Protein AF-A0A3S4GSF9-F1 (afdb_monomer_lite)

pLDDT: mean 88.46, std 15.41, range [41.03, 98.81]

Organism: NCBI:txid2491866

Foldseek 3Di:
DQFWADPDNLVVLLVVLVVVVVVLVVLLVVLVVLADDDADPLLSVLSSLLCSPPVCSNPFVLSVCVNVVNLVVSLVSLCVPCPPVVCNVVSVQSSCSNPPVDHDAFWDFAFGGDSVRDTDPPGGPDTHHPVRSVVSNPDPPPPPPPPPPPDPPVVVVVVVVVVPPPDD

Radius of gyration: 25.93 Å; chains: 1; bounding box: 77×30×70 Å

InterPro domains:
  IPR002196 Glycoside hydrolase, family 24 [PF00959] (20-94)
  IPR023346 Lysozyme-like domain superfamily [SSF53955] (14-103)
  IPR023347 Lysozyme domain superfamily [G3DSA:1.10.530.40] (11-103)
  IPR033907 Endolysin/autolysin [cd00737] (21-98)
  IPR051018 Bacteriophage Glycosyl Hydrolase 24 [PTHR38107] (19-99)

Structure (mmCIF, N/CA/C/O backbone):
data_AF-A0A3S4GSF9-F1
#
_entry.id   AF-A0A3S4GSF9-F1
#
loop_
_atom_site.group_PDB
_atom_site.id
_atom_site.type_symbol
_atom_site.label_atom_id
_atom_site.label_alt_id
_atom_site.label_comp_id
_atom_site.label_asym_id
_atom_site.label_entity_id
_atom_site.label_seq_id
_atom_site.pdbx_PDB_ins_code
_atom_site.Cartn_x
_atom_site.Cartn_y
_atom_site.Cartn_z
_atom_site.occupancy
_atom_site.B_iso_or_equiv
_atom_site.auth_seq_id
_atom_site.auth_comp_id
_atom_site.auth_asym_id
_atom_site.auth_atom_id
_atom_site.pdbx_PDB_model_num
ATOM 1 N N . MET A 1 1 ? 5.170 -18.127 -17.019 1.00 62.22 1 MET A N 1
ATOM 2 C CA . MET A 1 1 ? 5.496 -16.844 -17.674 1.00 62.22 1 MET A CA 1
ATOM 3 C C . MET A 1 1 ? 6.918 -16.899 -18.208 1.00 62.22 1 MET A C 1
ATOM 5 O O . MET A 1 1 ? 7.748 -17.535 -17.557 1.00 62.22 1 MET A O 1
ATOM 9 N N . PRO A 1 2 ? 7.193 -16.314 -19.386 1.00 74.94 2 PRO A N 1
ATOM 10 C CA . PRO A 1 2 ? 8.560 -16.161 -19.882 1.00 74.94 2 PRO A CA 1
ATOM 11 C C . PRO A 1 2 ? 9.413 -15.395 -18.858 1.00 74.94 2 PRO A C 1
ATOM 13 O O . PRO A 1 2 ? 8.912 -14.504 -18.176 1.00 74.94 2 PRO A O 1
ATOM 16 N N . ARG A 1 3 ? 10.683 -15.789 -18.700 1.00 84.25 3 ARG A N 1
ATOM 17 C CA . ARG A 1 3 ? 11.629 -15.123 -17.789 1.00 84.25 3 ARG A CA 1
ATOM 18 C C . ARG A 1 3 ? 12.369 -14.001 -18.515 1.00 84.25 3 ARG A C 1
ATOM 20 O O . ARG A 1 3 ? 12.690 -14.141 -19.692 1.00 84.25 3 ARG A O 1
ATOM 27 N N . GLY A 1 4 ? 12.700 -12.946 -17.775 1.00 86.38 4 GLY A N 1
ATOM 28 C CA . GLY A 1 4 ? 13.419 -11.779 -18.282 1.00 86.38 4 GLY A CA 1
ATOM 29 C C . GLY A 1 4 ? 12.507 -10.683 -18.821 1.00 86.38 4 GLY A C 1
ATOM 30 O O . GLY A 1 4 ? 11.284 -10.757 -18.718 1.00 86.38 4 GLY A O 1
ATOM 31 N N . MET A 1 5 ? 13.129 -9.633 -19.353 1.00 91.50 5 MET A N 1
ATOM 32 C CA . MET A 1 5 ? 12.404 -8.469 -19.857 1.00 91.50 5 MET A CA 1
ATOM 33 C C . MET A 1 5 ? 11.538 -8.802 -21.082 1.00 91.50 5 MET A C 1
ATOM 35 O O . MET A 1 5 ? 12.033 -9.432 -22.020 1.00 91.50 5 MET A O 1
ATOM 39 N N . PRO A 1 6 ? 10.272 -8.342 -21.126 1.00 91.56 6 PRO A N 1
ATOM 40 C CA . PRO A 1 6 ? 9.436 -8.475 -22.312 1.00 91.56 6 PRO A CA 1
ATOM 41 C C . PRO A 1 6 ? 9.982 -7.618 -23.459 1.00 91.56 6 PRO A C 1
ATOM 43 O O . PRO A 1 6 ? 10.469 -6.508 -23.241 1.00 91.56 6 PRO A O 1
ATOM 46 N N . ALA A 1 7 ? 9.830 -8.099 -24.696 1.00 91.25 7 ALA A N 1
ATOM 47 C CA . ALA A 1 7 ? 10.186 -7.323 -25.888 1.00 91.25 7 ALA A CA 1
ATOM 48 C C . ALA A 1 7 ? 9.340 -6.040 -26.018 1.00 91.25 7 ALA A C 1
ATOM 50 O O . ALA A 1 7 ? 9.838 -5.009 -26.461 1.00 91.25 7 ALA A O 1
ATOM 51 N N . ASN A 1 8 ? 8.071 -6.093 -25.593 1.00 94.31 8 ASN A N 1
ATOM 52 C CA . ASN A 1 8 ? 7.198 -4.928 -25.472 1.00 94.31 8 ASN A CA 1
ATOM 53 C C . ASN A 1 8 ? 7.014 -4.569 -23.990 1.00 94.31 8 ASN A C 1
ATOM 55 O O . ASN A 1 8 ? 6.256 -5.224 -23.270 1.00 94.31 8 ASN A O 1
ATOM 59 N N . LEU A 1 9 ? 7.713 -3.521 -23.548 1.00 93.56 9 LEU A N 1
ATOM 60 C CA . LEU A 1 9 ? 7.711 -3.085 -22.153 1.00 93.56 9 LEU A CA 1
ATOM 61 C C . LEU A 1 9 ? 6.325 -2.641 -21.671 1.00 93.56 9 LEU A C 1
ATOM 63 O O . LEU A 1 9 ? 5.905 -3.043 -20.589 1.00 93.56 9 LEU A O 1
ATOM 67 N N . ASP A 1 10 ? 5.600 -1.855 -22.468 1.00 94.50 10 ASP A N 1
ATOM 68 C CA . ASP A 1 10 ? 4.274 -1.359 -22.089 1.00 94.50 10 ASP A CA 1
ATOM 69 C C . ASP A 1 10 ? 3.272 -2.506 -21.940 1.00 94.50 10 ASP A C 1
ATOM 71 O O . ASP A 1 10 ? 2.504 -2.524 -20.981 1.00 94.50 10 ASP A O 1
ATOM 75 N N . ALA A 1 11 ? 3.303 -3.493 -22.842 1.00 92.25 11 ALA A N 1
ATOM 76 C CA . ALA A 1 11 ? 2.468 -4.687 -22.723 1.00 92.25 11 ALA A CA 1
ATOM 77 C C . ALA A 1 11 ? 2.773 -5.464 -21.431 1.00 92.25 11 ALA A C 1
ATOM 79 O O . ALA A 1 11 ? 1.846 -5.840 -20.715 1.00 92.25 11 ALA A O 1
ATOM 80 N N . GLY A 1 12 ? 4.055 -5.625 -21.088 1.00 92.75 12 GLY A N 1
ATOM 81 C CA . GLY A 1 12 ? 4.459 -6.264 -19.835 1.00 92.75 12 GLY A CA 1
ATOM 82 C C . GLY A 1 12 ? 4.043 -5.482 -18.585 1.00 92.75 12 GLY A C 1
ATOM 83 O O . GLY A 1 12 ? 3.614 -6.079 -17.602 1.00 92.75 12 GLY A O 1
ATOM 84 N N . ILE A 1 13 ? 4.098 -4.145 -18.615 1.00 94.38 13 ILE A N 1
ATOM 85 C CA . ILE A 1 13 ? 3.606 -3.309 -17.507 1.00 94.38 13 ILE A CA 1
ATOM 86 C C . ILE A 1 13 ? 2.085 -3.464 -17.349 1.00 94.38 13 ILE A C 1
ATOM 88 O O . ILE A 1 13 ? 1.598 -3.602 -16.226 1.00 94.38 13 ILE A O 1
ATOM 92 N N . ARG A 1 14 ? 1.324 -3.490 -18.453 1.00 94.50 14 ARG A N 1
ATOM 93 C CA . ARG A 1 14 ? -0.130 -3.737 -18.415 1.00 94.50 14 ARG A CA 1
ATOM 94 C C . ARG A 1 14 ? -0.458 -5.106 -17.825 1.00 94.50 14 ARG A C 1
ATOM 96 O O . ARG A 1 14 ? -1.367 -5.206 -17.004 1.00 94.50 14 ARG A O 1
ATOM 103 N N . GLU A 1 15 ? 0.287 -6.141 -18.209 1.00 92.38 15 GLU A N 1
ATOM 104 C CA . GLU A 1 15 ? 0.142 -7.487 -17.646 1.00 92.38 15 GLU A CA 1
ATOM 105 C C . GLU A 1 15 ? 0.416 -7.489 -16.137 1.00 92.38 15 GLU A C 1
ATOM 107 O O . GLU A 1 15 ? -0.407 -7.987 -15.369 1.00 92.38 15 GLU A O 1
ATOM 112 N N . ALA A 1 16 ? 1.504 -6.852 -15.693 1.00 92.44 16 ALA A N 1
ATOM 113 C CA . ALA A 1 16 ? 1.837 -6.734 -14.274 1.00 92.44 16 ALA A CA 1
ATOM 114 C C . ALA A 1 16 ? 0.731 -6.026 -13.470 1.00 92.44 16 ALA A C 1
ATOM 116 O O . ALA A 1 16 ? 0.376 -6.475 -12.379 1.00 92.44 16 ALA A O 1
ATOM 117 N N . PHE A 1 17 ? 0.131 -4.963 -14.013 1.00 93.44 17 PHE A N 1
ATOM 118 C CA . PHE A 1 17 ? -1.028 -4.317 -13.392 1.00 93.44 17 PHE A CA 1
ATOM 119 C C . PHE A 1 17 ? -2.270 -5.217 -13.356 1.00 93.44 17 PHE A C 1
ATOM 121 O O . PHE A 1 17 ? -3.021 -5.180 -12.380 1.00 93.44 17 PHE A O 1
ATOM 128 N N . GLY A 1 18 ? -2.488 -6.035 -14.388 1.00 92.38 18 GLY A N 1
ATOM 129 C CA . GLY A 1 18 ? -3.561 -7.028 -14.418 1.00 92.38 18 GLY A CA 1
ATOM 130 C C . GLY A 1 18 ? -3.408 -8.079 -13.318 1.00 92.38 18 GLY A C 1
ATOM 131 O O . GLY A 1 18 ? -4.351 -8.314 -12.563 1.00 92.38 18 GLY A O 1
ATOM 132 N N . VAL A 1 19 ? -2.206 -8.647 -13.177 1.00 91.38 19 VAL A N 1
ATOM 133 C CA . VAL A 1 19 ? -1.871 -9.596 -12.101 1.00 91.38 19 VAL A CA 1
ATOM 134 C C . VAL A 1 19 ? -2.055 -8.942 -10.734 1.00 91.38 19 VAL A C 1
ATOM 136 O O . VAL A 1 19 ? -2.775 -9.471 -9.892 1.00 91.38 19 VAL A O 1
ATOM 139 N N . SER A 1 20 ? -1.501 -7.742 -10.538 1.00 91.44 20 SER A N 1
ATOM 140 C CA . SER A 1 20 ? -1.629 -7.016 -9.272 1.00 91.44 20 SER A CA 1
ATOM 141 C C . SER A 1 20 ? -3.089 -6.773 -8.883 1.00 91.44 20 SER A C 1
ATOM 143 O O . SER A 1 20 ? -3.436 -6.929 -7.715 1.00 91.44 20 SER A O 1
ATOM 145 N N . ARG A 1 21 ? -3.963 -6.429 -9.837 1.00 91.38 21 ARG A N 1
ATOM 146 C CA . ARG A 1 21 ? -5.398 -6.246 -9.571 1.00 91.38 21 ARG A CA 1
ATOM 147 C C . ARG A 1 21 ? -6.069 -7.545 -9.128 1.00 91.38 21 ARG A C 1
ATOM 149 O O . ARG A 1 21 ? -6.881 -7.521 -8.207 1.00 91.38 21 ARG A O 1
ATOM 156 N N . ALA A 1 22 ? -5.738 -8.661 -9.774 1.00 90.88 22 ALA A N 1
ATOM 157 C CA . ALA A 1 22 ? -6.274 -9.965 -9.399 1.00 90.88 22 ALA A CA 1
ATOM 158 C C . ALA A 1 22 ? -5.846 -10.358 -7.974 1.00 90.88 22 ALA A C 1
ATOM 160 O O . ALA A 1 22 ? -6.674 -10.827 -7.192 1.00 90.88 22 ALA A O 1
ATOM 161 N N . ASP A 1 23 ? -4.591 -10.089 -7.609 1.00 91.25 23 ASP A N 1
ATOM 162 C CA . ASP A 1 23 ? -4.067 -10.379 -6.272 1.00 91.25 23 ASP A CA 1
ATOM 163 C C . ASP A 1 23 ? -4.736 -9.521 -5.187 1.00 91.25 23 ASP A C 1
ATOM 165 O O . ASP A 1 23 ? -5.072 -10.024 -4.108 1.00 91.25 23 ASP A O 1
ATOM 169 N N . LEU A 1 24 ? -4.980 -8.235 -5.468 1.00 94.88 24 LEU A N 1
ATOM 170 C CA . LEU A 1 24 ? -5.585 -7.297 -4.516 1.00 94.88 24 LEU A CA 1
ATOM 171 C C . LEU A 1 24 ? -7.010 -7.686 -4.103 1.00 94.88 24 LEU A C 1
ATOM 173 O O . LEU A 1 24 ? -7.369 -7.478 -2.941 1.00 94.88 24 LEU A O 1
ATOM 177 N N . ALA A 1 25 ? -7.782 -8.332 -4.982 1.00 95.88 25 ALA A N 1
ATOM 178 C CA . ALA A 1 25 ? -9.184 -8.683 -4.732 1.00 95.88 25 ALA A CA 1
ATOM 179 C C . ALA A 1 25 ? -9.392 -9.474 -3.424 1.00 95.88 25 ALA A C 1
ATOM 181 O O . ALA A 1 25 ? -10.360 -9.261 -2.686 1.00 95.88 25 ALA A O 1
ATOM 182 N N . ARG A 1 26 ? -8.459 -10.373 -3.077 1.00 96.56 26 ARG A N 1
ATOM 183 C CA . ARG A 1 26 ? -8.528 -11.133 -1.818 1.00 96.56 26 ARG A CA 1
ATOM 184 C C . ARG A 1 26 ? -8.365 -10.234 -0.590 1.00 96.56 26 ARG A C 1
ATOM 186 O O . ARG A 1 26 ? -9.031 -10.467 0.424 1.00 96.56 26 ARG A O 1
ATOM 193 N N . TYR A 1 27 ? -7.468 -9.254 -0.661 1.00 98.00 27 TYR A N 1
ATOM 194 C CA . TYR A 1 27 ? -7.165 -8.345 0.443 1.00 98.00 27 TYR A CA 1
ATOM 195 C C . TYR A 1 27 ? -8.276 -7.313 0.625 1.00 98.00 27 TYR A C 1
ATOM 197 O O . TYR A 1 27 ? -8.711 -7.098 1.755 1.00 98.00 27 TYR A O 1
ATOM 205 N N . GLU A 1 28 ? -8.803 -6.766 -0.470 1.00 98.38 28 GLU A N 1
ATOM 206 C CA . GLU A 1 28 ? -9.998 -5.915 -0.483 1.00 98.38 28 GLU A CA 1
ATOM 207 C C . GLU A 1 28 ? -11.172 -6.610 0.212 1.00 98.38 28 GLU A C 1
ATOM 209 O O . GLU A 1 28 ? -11.733 -6.096 1.182 1.00 98.38 28 GLU A O 1
ATOM 214 N N . ALA A 1 29 ? -11.477 -7.845 -0.196 1.00 98.25 29 ALA A N 1
ATOM 215 C CA . ALA A 1 29 ? -12.546 -8.624 0.413 1.00 98.25 29 ALA A CA 1
ATOM 216 C C . ALA A 1 29 ? -12.296 -8.905 1.906 1.00 98.25 29 ALA A C 1
ATOM 218 O O . ALA A 1 29 ? -13.235 -8.942 2.700 1.00 98.25 29 ALA A O 1
ATOM 219 N N . ALA A 1 30 ? -11.043 -9.112 2.321 1.00 98.50 30 ALA A N 1
ATOM 220 C CA . ALA A 1 30 ? -10.705 -9.305 3.728 1.00 98.50 30 ALA A CA 1
ATOM 221 C C . ALA A 1 30 ? -10.872 -8.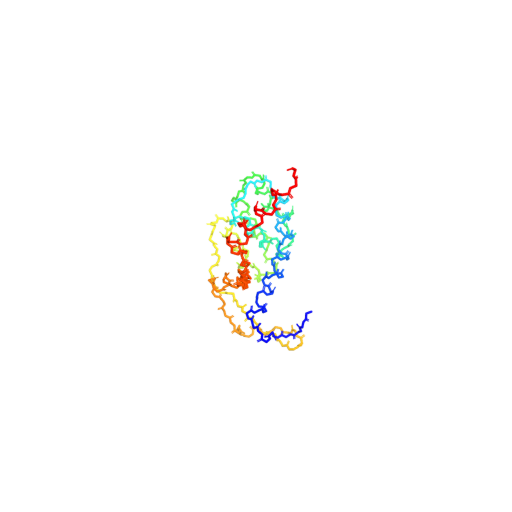025 4.561 1.00 98.50 30 ALA A C 1
ATOM 223 O O . ALA A 1 30 ? -11.369 -8.112 5.684 1.00 98.50 30 ALA A O 1
ATOM 224 N N . VAL A 1 31 ? -10.533 -6.854 4.012 1.00 98.62 31 VAL A N 1
ATOM 225 C CA . VAL A 1 31 ? -10.785 -5.552 4.652 1.00 98.62 31 VAL A CA 1
ATOM 226 C C . VAL A 1 31 ? -12.285 -5.327 4.822 1.00 98.62 31 VAL A C 1
ATOM 228 O O . VAL A 1 31 ? -12.727 -5.076 5.942 1.00 98.62 31 VAL A O 1
ATOM 231 N N . LEU A 1 32 ? -13.078 -5.518 3.762 1.00 98.31 32 LEU A N 1
ATOM 232 C CA . LEU A 1 32 ? -14.539 -5.363 3.813 1.00 98.31 32 LEU A CA 1
ATOM 233 C C . LEU A 1 32 ? -15.203 -6.329 4.803 1.00 98.31 32 LEU A C 1
ATOM 235 O O . LEU A 1 32 ? -16.201 -5.990 5.431 1.00 98.31 32 LEU A O 1
ATOM 239 N N . ARG A 1 33 ? -14.650 -7.535 4.984 1.00 98.56 33 ARG A N 1
ATOM 240 C CA . ARG A 1 33 ? -15.134 -8.463 6.016 1.00 98.56 33 ARG A CA 1
ATOM 241 C C . ARG A 1 33 ? -14.745 -8.031 7.426 1.00 98.56 33 ARG A C 1
ATOM 243 O O . ARG A 1 33 ? -15.530 -8.254 8.348 1.00 98.56 33 ARG A O 1
ATOM 250 N N . ALA A 1 34 ? -13.546 -7.492 7.621 1.00 98.50 34 ALA A N 1
ATOM 251 C CA . ALA A 1 34 ? -13.010 -7.172 8.942 1.00 98.50 34 ALA A CA 1
ATOM 252 C C . ALA A 1 34 ? -13.558 -5.851 9.507 1.00 98.50 34 ALA A C 1
ATOM 254 O O . ALA A 1 34 ? -13.800 -5.757 10.712 1.00 98.50 34 ALA A O 1
ATOM 255 N N . VAL A 1 35 ? -13.779 -4.851 8.653 1.00 98.44 35 VAL A N 1
ATOM 256 C CA . VAL A 1 35 ? -14.283 -3.531 9.048 1.00 98.44 35 VAL A CA 1
ATOM 257 C C . VAL A 1 35 ? -15.810 -3.514 9.018 1.00 98.44 35 VAL A C 1
ATOM 259 O O . VAL A 1 35 ? -16.431 -3.975 8.068 1.00 98.44 35 VAL A O 1
ATOM 262 N N . LYS A 1 36 ? -16.422 -3.009 10.089 1.00 98.12 36 LYS A N 1
ATOM 263 C CA . LYS A 1 36 ? -17.877 -2.997 10.314 1.00 98.12 36 LYS A CA 1
ATOM 264 C C . LYS A 1 36 ? -18.493 -1.604 10.244 1.00 98.12 36 LYS A C 1
ATOM 266 O O . LYS A 1 36 ? -19.711 -1.476 10.278 1.00 98.12 36 LYS A O 1
ATOM 271 N N . VAL A 1 37 ? -17.656 -0.575 10.151 1.00 98.19 37 VAL A N 1
ATOM 272 C CA . VAL A 1 37 ? -18.066 0.826 10.036 1.00 98.19 37 VAL A CA 1
ATOM 273 C C . VAL A 1 37 ? -17.882 1.322 8.598 1.00 98.19 37 VAL A C 1
ATOM 275 O O . VAL A 1 37 ? -17.030 0.791 7.883 1.00 98.19 37 VAL A O 1
ATOM 278 N N . PRO A 1 38 ? -18.630 2.350 8.155 1.00 98.12 38 PRO A N 1
ATOM 279 C CA . PRO A 1 38 ? -18.396 2.972 6.856 1.00 98.12 38 PRO A CA 1
ATOM 280 C C . PRO A 1 38 ? -16.962 3.493 6.732 1.00 98.12 38 PRO A C 1
ATOM 282 O O . PRO A 1 38 ? -16.426 4.068 7.685 1.00 98.12 38 PRO A O 1
ATOM 285 N N . LEU A 1 39 ? -16.371 3.315 5.551 1.00 98.12 39 LEU A N 1
ATOM 286 C CA . LEU A 1 39 ? -15.023 3.763 5.208 1.00 98.12 39 LEU A CA 1
ATOM 287 C C . LEU A 1 39 ? -15.077 4.848 4.140 1.00 98.12 39 LEU A C 1
ATOM 289 O O . LEU A 1 39 ? -15.846 4.753 3.182 1.00 98.12 39 LEU A O 1
ATOM 293 N N . LYS A 1 40 ? -14.203 5.845 4.264 1.00 98.06 40 LYS A N 1
ATOM 294 C CA . LYS A 1 40 ? -13.860 6.707 3.127 1.00 98.06 40 LYS A CA 1
ATOM 295 C C . LYS A 1 40 ? -12.949 5.941 2.154 1.00 98.06 40 LYS A C 1
ATOM 297 O O . LYS A 1 40 ? -12.212 5.065 2.608 1.00 98.06 40 LYS A O 1
ATOM 302 N N . PRO A 1 41 ? -12.911 6.299 0.856 1.00 98.12 41 PRO A N 1
ATOM 303 C CA . PRO A 1 41 ? -12.043 5.624 -0.115 1.00 98.12 41 PRO A CA 1
ATOM 304 C C . PRO A 1 41 ? -10.575 5.545 0.332 1.00 98.12 41 PRO A C 1
ATOM 306 O O . PRO A 1 41 ? -10.003 4.466 0.392 1.00 98.12 41 PRO A O 1
ATOM 309 N N . HIS A 1 42 ? -10.003 6.661 0.793 1.00 98.25 42 HIS A N 1
ATOM 310 C CA . HIS A 1 42 ? -8.611 6.692 1.258 1.00 98.25 42 HIS A CA 1
ATOM 311 C C . HIS A 1 42 ? -8.362 5.872 2.541 1.00 98.25 42 HIS A C 1
ATOM 313 O O . HIS A 1 42 ? -7.264 5.356 2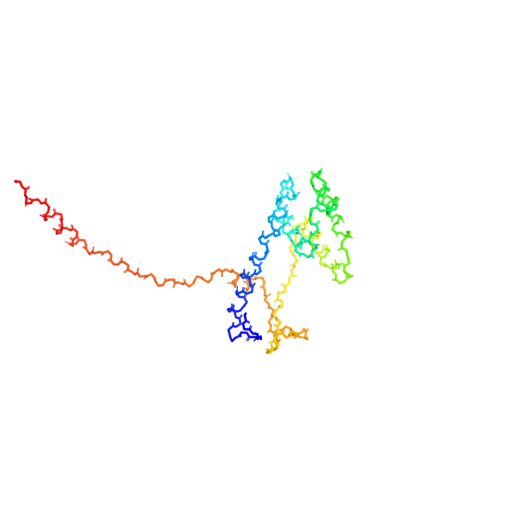.745 1.00 98.25 42 HIS A O 1
ATOM 319 N N . GLU A 1 43 ? -9.368 5.735 3.416 1.00 98.69 43 GLU A N 1
ATOM 320 C CA . GLU A 1 43 ? -9.276 4.869 4.597 1.00 98.69 43 GLU A CA 1
ATOM 321 C C . GLU A 1 43 ? -9.228 3.400 4.156 1.00 98.69 43 GLU A C 1
ATOM 323 O O . GLU A 1 43 ? -8.407 2.632 4.652 1.00 98.69 43 GLU A O 1
ATOM 328 N N . PHE A 1 44 ? -10.072 3.018 3.193 1.00 98.75 44 PHE A N 1
ATOM 329 C CA . PHE A 1 44 ? -10.076 1.679 2.609 1.00 98.75 44 PHE A CA 1
ATOM 330 C C . PHE A 1 44 ? -8.742 1.349 1.929 1.00 98.75 44 PHE A C 1
ATOM 332 O O . PHE A 1 44 ? -8.140 0.323 2.247 1.00 98.75 44 PHE A O 1
ATOM 339 N N . ASP A 1 45 ? -8.230 2.241 1.084 1.00 98.31 45 ASP A N 1
ATOM 340 C CA . ASP A 1 45 ? -6.985 2.028 0.339 1.00 98.31 45 ASP A CA 1
ATOM 341 C C . ASP A 1 45 ? -5.776 1.847 1.273 1.00 98.31 45 ASP A C 1
ATOM 343 O O . ASP A 1 45 ? -4.947 0.950 1.074 1.00 98.31 45 ASP A O 1
ATOM 347 N N . ALA A 1 46 ? -5.706 2.627 2.359 1.00 98.62 46 ALA A N 1
ATOM 348 C CA . ALA A 1 46 ? -4.679 2.461 3.386 1.00 98.62 46 ALA A CA 1
ATOM 349 C C . ALA A 1 46 ? -4.752 1.086 4.072 1.00 98.62 46 ALA A C 1
ATOM 351 O O . ALA A 1 46 ? -3.724 0.432 4.274 1.00 98.62 46 ALA A O 1
ATOM 352 N N . LEU A 1 47 ? -5.959 0.617 4.404 1.00 98.81 47 LEU A N 1
ATOM 353 C CA . LEU A 1 47 ? -6.176 -0.686 5.038 1.00 98.81 47 LEU A CA 1
ATOM 354 C C . LEU A 1 47 ? -5.851 -1.850 4.097 1.00 98.81 47 LEU A C 1
ATOM 356 O O . LEU A 1 47 ? -5.290 -2.855 4.542 1.00 98.81 47 LEU A O 1
ATOM 360 N N . VAL A 1 48 ? -6.158 -1.716 2.805 1.00 98.56 48 VAL A N 1
ATOM 361 C CA . VAL A 1 48 ? -5.786 -2.701 1.782 1.00 98.56 48 VAL A CA 1
ATOM 362 C C . VAL A 1 48 ? -4.267 -2.763 1.635 1.00 98.56 48 VAL A C 1
ATOM 364 O O . VAL A 1 48 ? -3.714 -3.862 1.691 1.00 98.56 48 VAL A O 1
ATOM 367 N N . SER A 1 49 ? -3.568 -1.623 1.551 1.00 97.50 49 SER A N 1
ATOM 368 C CA . SER A 1 49 ? -2.094 -1.606 1.506 1.00 97.50 49 SER A CA 1
ATOM 369 C C . SER A 1 49 ? -1.469 -2.242 2.750 1.00 97.50 49 SER A C 1
ATOM 371 O O . SER A 1 49 ? -0.546 -3.060 2.636 1.00 97.50 49 SER A O 1
ATOM 373 N N . PHE A 1 50 ? -1.993 -1.910 3.934 1.00 98.31 50 PHE A N 1
ATOM 374 C CA . PHE A 1 50 ? -1.561 -2.509 5.193 1.00 98.31 50 PHE A CA 1
ATOM 375 C C . PHE A 1 50 ? -1.745 -4.023 5.171 1.00 98.31 50 PHE A C 1
ATOM 377 O O . PHE A 1 50 ? -0.829 -4.781 5.511 1.00 98.31 50 PHE A O 1
ATOM 384 N N . HIS A 1 51 ? -2.924 -4.484 4.753 1.00 98.25 51 HIS A N 1
ATOM 385 C CA . HIS A 1 51 ? -3.250 -5.898 4.754 1.00 98.25 51 HIS A CA 1
ATOM 386 C C . HIS A 1 51 ? -2.443 -6.681 3.720 1.00 98.25 51 HIS A C 1
ATOM 388 O O . HIS A 1 51 ? -1.970 -7.769 4.045 1.00 98.25 51 HIS A O 1
ATOM 394 N N . TYR A 1 52 ? -2.234 -6.119 2.530 1.00 96.88 52 TYR A N 1
ATOM 395 C CA . TYR A 1 52 ? -1.403 -6.709 1.485 1.00 96.88 52 TYR A CA 1
ATOM 396 C C . TYR A 1 52 ? -0.003 -7.046 2.004 1.00 96.88 52 TYR A C 1
ATOM 398 O O . TYR A 1 52 ? 0.505 -8.141 1.782 1.00 96.88 52 TYR A O 1
ATOM 406 N N . ASN A 1 53 ? 0.607 -6.132 2.764 1.00 95.75 53 ASN A N 1
ATOM 407 C CA . ASN A 1 53 ? 1.941 -6.357 3.310 1.00 95.75 53 ASN A CA 1
ATOM 408 C C . ASN A 1 53 ? 1.961 -7.267 4.548 1.00 95.75 53 ASN A C 1
ATOM 410 O O . ASN A 1 53 ? 2.910 -8.026 4.722 1.00 95.75 53 ASN A O 1
ATOM 414 N N . THR A 1 54 ? 0.968 -7.165 5.433 1.00 95.50 54 THR A N 1
ATOM 415 C CA . THR A 1 54 ? 1.047 -7.784 6.771 1.00 95.50 54 THR A CA 1
ATOM 416 C C . THR A 1 54 ? 0.217 -9.052 6.932 1.00 95.50 54 THR A C 1
ATOM 418 O O . THR A 1 54 ? 0.442 -9.818 7.868 1.00 95.50 54 THR A O 1
ATOM 421 N N . GLY A 1 55 ? -0.820 -9.245 6.113 1.00 96.81 55 GLY A N 1
ATOM 422 C CA . GLY A 1 55 ? -1.853 -10.251 6.363 1.00 96.81 55 GLY A CA 1
ATOM 423 C C . GLY A 1 55 ? -2.665 -10.006 7.651 1.00 96.81 55 GLY A C 1
ATOM 424 O O . GLY A 1 55 ? -3.460 -10.854 8.046 1.00 96.81 55 GLY A O 1
ATOM 425 N N . GLY A 1 56 ? -2.487 -8.863 8.325 1.00 97.31 56 GLY A N 1
ATOM 426 C CA . GLY A 1 56 ? -2.876 -8.676 9.725 1.00 97.31 56 GLY A CA 1
ATOM 427 C C . GLY A 1 56 ? -4.251 -8.064 9.988 1.00 97.31 56 GLY A C 1
ATOM 428 O O . GLY A 1 56 ? -4.581 -7.872 11.157 1.00 97.31 56 GLY A O 1
ATOM 429 N N . ILE A 1 57 ? -5.053 -7.755 8.961 1.00 98.44 57 ILE A N 1
ATOM 430 C CA . ILE A 1 57 ? -6.243 -6.896 9.109 1.00 98.44 57 ILE A CA 1
ATOM 431 C C . ILE A 1 57 ? -7.233 -7.395 10.166 1.00 98.44 57 ILE A C 1
ATOM 433 O O . ILE A 1 57 ? -7.744 -6.602 10.942 1.00 98.44 57 ILE A O 1
ATOM 437 N N . ALA A 1 58 ? -7.466 -8.704 10.273 1.00 97.62 58 ALA A N 1
ATOM 438 C CA . ALA A 1 58 ? -8.450 -9.242 11.213 1.00 97.62 58 ALA A CA 1
ATOM 439 C C . ALA A 1 58 ? -8.004 -9.170 12.687 1.00 97.62 58 ALA A C 1
ATOM 441 O O . ALA A 1 58 ? -8.848 -9.131 13.576 1.00 97.62 58 ALA A O 1
ATOM 442 N N . LYS A 1 59 ? -6.690 -9.160 12.953 1.00 96.69 59 LYS A N 1
ATOM 443 C CA . LYS A 1 59 ? -6.117 -9.229 14.313 1.00 96.69 59 LYS A CA 1
ATOM 444 C C . LYS A 1 59 ? -5.473 -7.927 14.787 1.00 96.69 59 LYS A C 1
ATOM 446 O O . LYS A 1 59 ? -5.069 -7.826 15.942 1.00 96.69 59 LYS A O 1
ATOM 451 N N . ALA A 1 60 ? -5.310 -6.953 13.898 1.00 97.88 60 ALA A N 1
ATOM 452 C CA . ALA A 1 60 ? -4.642 -5.706 14.219 1.00 97.88 60 ALA A CA 1
ATOM 453 C C . ALA A 1 60 ? -5.485 -4.855 15.182 1.00 97.88 60 ALA A C 1
ATOM 455 O O . ALA A 1 60 ? -6.699 -4.721 15.019 1.00 97.88 60 ALA A O 1
ATOM 456 N N . ALA A 1 61 ? -4.819 -4.217 16.150 1.00 98.25 61 ALA A N 1
ATOM 457 C CA . ALA A 1 61 ? -5.464 -3.264 17.053 1.00 98.25 61 ALA A CA 1
ATOM 458 C C . ALA A 1 61 ? -6.178 -2.142 16.282 1.00 98.25 61 ALA A C 1
ATOM 460 O O . ALA A 1 61 ? -7.261 -1.731 16.688 1.00 98.25 61 ALA A O 1
ATOM 461 N N . LEU A 1 62 ? -5.628 -1.719 15.134 1.00 98.06 62 LEU A N 1
ATOM 462 C CA . LEU A 1 62 ? -6.234 -0.699 14.276 1.00 98.06 62 LEU A CA 1
ATOM 463 C C . LEU A 1 62 ? -7.675 -1.045 13.877 1.00 98.06 62 LEU A C 1
ATOM 465 O O . LEU A 1 62 ? -8.549 -0.191 13.956 1.00 98.06 62 LEU A O 1
ATOM 469 N N . THR A 1 63 ? -7.951 -2.308 13.539 1.00 98.56 63 THR A N 1
ATOM 470 C CA . THR A 1 63 ? -9.285 -2.760 13.120 1.00 98.56 63 THR A CA 1
ATOM 471 C C . THR A 1 63 ? -10.254 -2.755 14.290 1.00 98.56 63 THR A C 1
ATOM 473 O O . THR A 1 63 ? -11.410 -2.370 14.139 1.00 98.56 63 THR A O 1
ATOM 476 N N . ARG A 1 64 ? -9.776 -3.133 15.482 1.00 98.62 64 ARG A N 1
ATOM 477 C CA . ARG A 1 64 ? -10.564 -3.058 16.716 1.00 98.62 64 ARG A CA 1
ATOM 478 C C . ARG A 1 64 ? -10.931 -1.611 17.050 1.00 98.62 64 ARG A C 1
ATOM 480 O O . ARG A 1 64 ? -12.098 -1.348 17.311 1.00 98.62 64 ARG A O 1
ATOM 487 N N . HIS A 1 65 ? -9.965 -0.692 17.015 1.00 98.69 65 HIS A N 1
ATOM 488 C CA . HIS A 1 65 ? -10.211 0.733 17.262 1.00 98.69 65 HIS A CA 1
ATOM 489 C C . HIS A 1 65 ? -11.182 1.320 16.238 1.00 98.69 65 HIS A C 1
ATOM 491 O O . HIS A 1 65 ? -12.164 1.955 16.610 1.00 98.69 65 HIS A O 1
ATOM 497 N N . LEU A 1 66 ? -10.971 1.017 14.958 1.00 98.62 66 LEU A N 1
ATOM 498 C CA . LEU A 1 66 ? -11.822 1.495 13.879 1.00 98.62 66 LEU A CA 1
ATOM 499 C C . LEU A 1 66 ? -13.270 1.011 14.016 1.00 98.62 66 LEU A C 1
ATOM 501 O O . LEU A 1 66 ? -14.195 1.809 13.892 1.00 98.62 66 LEU A O 1
ATOM 505 N N . ASN A 1 67 ? -13.478 -0.271 14.320 1.00 98.69 67 ASN A N 1
ATOM 506 C CA . ASN A 1 67 ? -14.819 -0.824 14.532 1.00 98.69 67 ASN A CA 1
ATOM 507 C C . ASN A 1 67 ? -15.502 -0.278 15.794 1.00 98.69 67 ASN A C 1
ATOM 509 O O . ASN A 1 67 ? -16.727 -0.279 15.857 1.00 98.69 67 ASN A O 1
ATOM 513 N N . ALA A 1 68 ? -14.731 0.214 16.766 1.00 98.50 68 ALA A N 1
ATOM 514 C CA . ALA A 1 68 ? -15.242 0.956 17.917 1.00 98.50 68 ALA A CA 1
ATOM 515 C C . ALA A 1 68 ? -15.513 2.445 17.608 1.00 98.50 68 ALA A C 1
ATOM 517 O O . ALA A 1 68 ? -15.907 3.192 18.497 1.00 98.50 68 ALA A O 1
ATOM 518 N N . GLY A 1 69 ? -15.297 2.890 16.364 1.00 98.00 69 GLY A N 1
ATOM 519 C CA . GLY A 1 69 ? -15.481 4.278 15.935 1.00 98.00 69 GLY A CA 1
ATOM 520 C C . GLY A 1 69 ? -14.278 5.192 16.188 1.00 98.00 69 GLY A C 1
ATOM 521 O O . GLY A 1 69 ? -14.311 6.355 15.788 1.00 98.00 69 GLY A O 1
ATOM 522 N N . ASP A 1 70 ? -13.195 4.684 16.780 1.00 98.50 70 ASP A N 1
ATOM 523 C CA . ASP A 1 70 ? -12.009 5.467 17.126 1.00 98.50 70 ASP A CA 1
ATOM 524 C C . ASP A 1 70 ? -10.982 5.470 15.985 1.00 98.50 70 ASP A C 1
ATOM 526 O O . ASP A 1 70 ? -10.047 4.666 15.917 1.00 98.50 70 ASP A O 1
ATOM 530 N N . ARG A 1 71 ? -11.172 6.406 15.054 1.00 98.50 71 ARG A N 1
ATOM 531 C CA . ARG A 1 71 ? -10.275 6.604 13.905 1.00 98.50 71 ARG A CA 1
ATOM 532 C C . ARG A 1 71 ? -8.896 7.124 14.303 1.00 98.50 71 ARG A C 1
ATOM 534 O O . ARG A 1 71 ? -7.922 6.807 13.625 1.00 98.50 71 ARG A O 1
ATOM 541 N N . VAL A 1 72 ? -8.796 7.892 15.389 1.00 98.38 72 VAL A N 1
ATOM 542 C CA . VAL A 1 72 ? -7.517 8.449 15.854 1.00 98.38 72 VAL A CA 1
ATOM 543 C C . VAL A 1 72 ? -6.640 7.326 16.400 1.00 98.38 72 VAL A C 1
ATOM 545 O O . VAL A 1 72 ? -5.493 7.177 15.972 1.00 98.38 72 VAL A O 1
ATOM 548 N N . ALA A 1 73 ? -7.190 6.466 17.260 1.00 98.56 73 ALA A N 1
ATOM 549 C CA . ALA A 1 73 ? -6.479 5.287 17.739 1.00 98.56 73 ALA A CA 1
ATOM 550 C C . ALA A 1 73 ? -6.220 4.273 16.615 1.00 98.56 73 ALA A C 1
ATOM 552 O O . ALA A 1 73 ? -5.156 3.651 16.590 1.00 98.56 73 ALA A O 1
ATOM 553 N N . ALA A 1 74 ? -7.137 4.133 15.648 1.00 98.69 74 ALA A N 1
ATOM 554 C CA . ALA A 1 74 ? -6.904 3.294 14.474 1.00 98.69 74 ALA A CA 1
ATOM 555 C C . ALA A 1 74 ? -5.685 3.764 13.666 1.00 98.69 74 ALA A C 1
ATOM 557 O O . ALA A 1 74 ? -4.827 2.945 13.341 1.00 98.69 74 ALA A O 1
ATOM 558 N N . ALA A 1 75 ? -5.563 5.071 13.410 1.00 98.56 75 ALA A N 1
ATOM 559 C CA . ALA A 1 75 ? -4.406 5.652 12.734 1.00 98.56 75 ALA A CA 1
ATOM 560 C C . ALA A 1 75 ? -3.108 5.406 13.524 1.00 98.56 75 ALA A C 1
ATOM 562 O O . ALA A 1 75 ? -2.126 4.911 12.973 1.00 98.56 75 ALA A O 1
ATOM 563 N N . ALA A 1 76 ? -3.101 5.671 14.834 1.00 98.44 76 ALA A N 1
ATOM 564 C CA . ALA A 1 76 ? -1.924 5.438 15.675 1.00 98.44 76 ALA A CA 1
ATOM 565 C C . ALA A 1 76 ? -1.470 3.963 15.660 1.00 98.44 76 ALA A C 1
ATOM 567 O O . ALA A 1 76 ? -0.272 3.671 15.634 1.00 98.44 76 ALA A O 1
ATOM 568 N N . ALA A 1 77 ? -2.418 3.024 15.604 1.00 98.44 77 ALA A N 1
ATOM 569 C CA . ALA A 1 77 ? -2.147 1.591 15.651 1.00 98.44 77 ALA A CA 1
ATOM 570 C C . ALA A 1 77 ? -1.436 1.020 14.404 1.00 98.44 77 ALA A C 1
ATOM 572 O O . ALA A 1 77 ? -0.903 -0.093 14.482 1.00 98.44 77 ALA A O 1
ATOM 573 N N . PHE A 1 78 ? -1.335 1.759 13.290 1.00 98.19 78 PHE A N 1
ATOM 574 C CA . PHE A 1 78 ? -0.450 1.385 12.171 1.00 98.19 78 PHE A CA 1
ATOM 575 C C . PHE A 1 78 ? 1.015 1.269 12.624 1.00 98.19 78 PHE A C 1
ATOM 577 O O . PHE A 1 78 ? 1.736 0.367 12.189 1.00 98.19 78 PHE A O 1
ATOM 584 N N . MET A 1 79 ? 1.440 2.120 13.565 1.00 97.44 79 MET A N 1
ATOM 585 C CA . MET A 1 79 ? 2.812 2.156 14.087 1.00 97.44 79 MET A CA 1
ATOM 586 C C . MET A 1 79 ? 3.140 0.980 15.023 1.00 97.44 79 MET A C 1
ATOM 588 O O . MET A 1 79 ? 4.274 0.842 15.466 1.00 97.44 79 MET A O 1
ATOM 592 N N . GLY A 1 80 ? 2.184 0.084 15.289 1.00 96.12 80 GLY A N 1
ATOM 593 C CA . GLY A 1 80 ? 2.447 -1.195 15.957 1.00 96.12 80 GLY A CA 1
ATOM 594 C C . GLY A 1 80 ? 3.103 -2.249 15.051 1.00 96.12 80 GLY A C 1
ATOM 595 O O . GLY A 1 80 ? 3.483 -3.315 15.530 1.00 96.12 80 GLY A O 1
ATOM 596 N N . TRP A 1 81 ? 3.236 -1.976 13.748 1.00 96.00 81 TRP A N 1
ATOM 597 C CA . TRP A 1 81 ? 3.651 -2.945 12.727 1.00 96.00 81 TRP A CA 1
ATOM 598 C C . TRP A 1 81 ? 4.906 -2.500 11.968 1.00 96.00 81 TRP A C 1
ATOM 600 O O . TRP A 1 81 ? 4.873 -2.334 10.754 1.00 96.00 81 TRP A O 1
ATOM 610 N N . LEU A 1 82 ? 6.022 -2.304 12.678 1.00 95.12 82 LEU A N 1
ATOM 611 C CA . LEU A 1 82 ? 7.243 -1.675 12.139 1.00 95.12 82 LEU A CA 1
ATOM 612 C C . LEU A 1 82 ? 8.399 -2.637 11.825 1.00 95.12 82 LEU A C 1
ATOM 614 O O . LEU A 1 82 ? 9.496 -2.187 11.509 1.00 95.12 82 LEU A O 1
ATOM 618 N N . LYS A 1 83 ? 8.202 -3.955 11.943 1.00 91.81 83 LYS A N 1
ATOM 619 C CA . LYS A 1 83 ? 9.270 -4.935 11.690 1.00 91.81 83 LYS A CA 1
ATOM 620 C C . LYS A 1 83 ? 9.111 -5.575 10.307 1.00 91.81 83 LYS A C 1
ATOM 622 O O . LYS A 1 83 ? 8.022 -6.072 10.017 1.00 91.81 83 LYS A O 1
ATOM 627 N N . PRO A 1 84 ? 10.182 -5.626 9.489 1.00 93.88 84 PRO A N 1
ATOM 628 C CA . PRO A 1 84 ? 11.539 -5.096 9.732 1.00 93.88 84 PRO A CA 1
ATOM 629 C C . PRO A 1 84 ? 11.621 -3.560 9.618 1.00 93.88 84 PRO A C 1
ATOM 631 O O . PRO A 1 84 ? 10.777 -2.956 8.977 1.00 93.88 84 PRO A O 1
ATOM 634 N N . ALA A 1 85 ? 12.668 -2.917 10.151 1.00 92.12 85 ALA A N 1
ATOM 635 C CA . ALA A 1 85 ? 12.780 -1.444 10.169 1.00 92.12 85 ALA A CA 1
ATOM 636 C C . ALA A 1 85 ? 12.590 -0.770 8.789 1.00 92.12 85 ALA A C 1
ATOM 638 O O . ALA A 1 85 ? 12.043 0.326 8.698 1.00 92.12 85 ALA A O 1
ATOM 639 N N . ALA A 1 86 ? 12.954 -1.461 7.703 1.00 92.38 86 ALA A N 1
ATOM 640 C CA . ALA A 1 86 ? 12.760 -0.995 6.329 1.00 92.38 86 ALA A CA 1
ATOM 641 C C . ALA A 1 86 ? 11.292 -0.694 5.952 1.00 92.38 86 ALA A C 1
ATOM 643 O O . ALA A 1 86 ? 11.055 0.019 4.980 1.00 92.38 86 ALA A O 1
ATOM 644 N N . ILE A 1 87 ? 10.299 -1.206 6.694 1.00 94.75 87 ILE A N 1
ATOM 645 C CA . ILE A 1 87 ? 8.879 -0.915 6.435 1.00 94.75 87 ILE A CA 1
ATOM 646 C C . ILE A 1 87 ? 8.350 0.309 7.191 1.00 94.75 87 ILE A C 1
ATOM 648 O O . ILE A 1 87 ? 7.190 0.666 6.994 1.00 94.75 87 ILE A O 1
ATOM 652 N N . GLN A 1 88 ? 9.161 0.979 8.017 1.00 95.81 88 GLN A N 1
ATOM 653 C CA . GLN A 1 88 ? 8.710 2.133 8.800 1.00 95.81 88 GLN A CA 1
ATOM 654 C C . GLN A 1 88 ? 8.131 3.249 7.918 1.00 95.81 88 GLN A C 1
ATOM 656 O O . GLN A 1 88 ? 6.985 3.642 8.122 1.00 95.81 88 GLN A O 1
ATOM 661 N N . ALA A 1 89 ? 8.857 3.679 6.882 1.00 94.69 89 ALA A N 1
ATOM 662 C CA . ALA A 1 89 ? 8.383 4.725 5.969 1.00 94.69 89 ALA A CA 1
ATOM 663 C C . ALA A 1 89 ? 7.063 4.341 5.269 1.00 94.69 89 ALA A C 1
ATOM 665 O O . ALA A 1 89 ? 6.190 5.177 5.051 1.00 94.69 89 ALA A O 1
ATOM 666 N N . ARG A 1 90 ? 6.869 3.049 4.967 1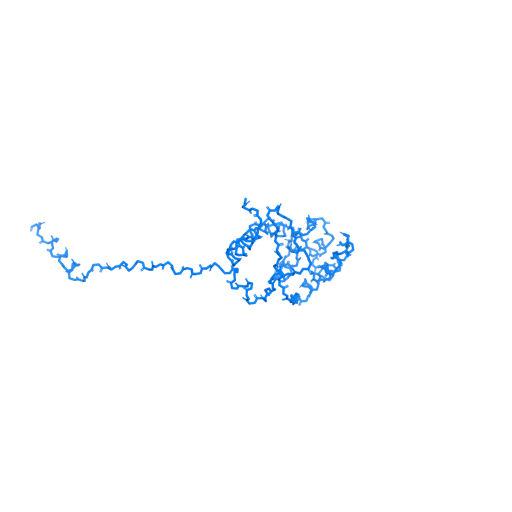.00 95.44 90 ARG A N 1
ATOM 667 C CA . ARG A 1 90 ? 5.604 2.546 4.414 1.00 95.44 90 ARG A CA 1
ATOM 668 C C . ARG A 1 90 ? 4.461 2.656 5.426 1.00 95.44 90 ARG A C 1
ATOM 670 O O . ARG A 1 90 ? 3.345 3.001 5.054 1.00 95.44 90 ARG A O 1
ATOM 677 N N . ARG A 1 91 ? 4.716 2.336 6.696 1.00 97.12 91 ARG A N 1
ATOM 678 C CA . ARG A 1 91 ? 3.714 2.409 7.774 1.00 97.12 91 ARG A CA 1
ATOM 679 C C . ARG A 1 91 ? 3.304 3.846 8.059 1.00 97.12 91 ARG A C 1
ATOM 681 O O . ARG A 1 91 ? 2.118 4.091 8.242 1.00 97.12 91 ARG A O 1
ATOM 688 N N . GLU A 1 92 ? 4.250 4.777 8.014 1.00 96.56 92 GLU A N 1
ATOM 689 C CA . GLU A 1 92 ? 3.977 6.213 8.104 1.00 96.56 92 GLU A CA 1
ATOM 690 C C . GLU A 1 92 ? 3.099 6.682 6.937 1.00 96.56 92 GLU A C 1
ATOM 692 O O . GLU A 1 92 ? 2.059 7.290 7.174 1.00 96.56 92 GLU A O 1
ATOM 697 N N . ALA A 1 93 ? 3.435 6.307 5.697 1.00 96.75 93 ALA A N 1
ATOM 698 C CA . ALA A 1 93 ? 2.634 6.661 4.525 1.00 96.75 93 ALA A CA 1
ATOM 699 C C . ALA A 1 93 ? 1.201 6.096 4.582 1.00 96.75 93 ALA A C 1
ATOM 701 O O . ALA A 1 93 ? 0.246 6.795 4.253 1.00 96.75 93 ALA A O 1
ATOM 702 N N . GLU A 1 94 ? 1.022 4.849 5.027 1.00 98.00 94 GLU A N 1
ATOM 703 C CA . GLU A 1 94 ? -0.310 4.250 5.184 1.00 98.00 94 GLU A CA 1
ATOM 704 C C . GLU A 1 94 ? -1.124 4.907 6.304 1.00 98.00 94 GLU A C 1
ATOM 706 O O . GLU A 1 94 ? -2.307 5.187 6.109 1.00 98.00 94 GLU A O 1
ATOM 711 N N . ARG A 1 95 ? -0.498 5.207 7.450 1.00 98.12 95 ARG A N 1
ATOM 712 C CA . ARG A 1 95 ? -1.126 5.987 8.526 1.00 98.12 95 ARG A CA 1
ATOM 713 C C . ARG A 1 95 ? -1.590 7.342 8.005 1.00 98.12 95 ARG A C 1
ATOM 715 O O . ARG A 1 95 ? -2.717 7.746 8.278 1.00 98.12 95 ARG A O 1
ATOM 722 N N . ASP A 1 96 ? -0.725 8.050 7.288 1.00 98.00 96 ASP A N 1
ATOM 723 C CA . ASP A 1 96 ? -1.003 9.406 6.820 1.00 98.00 96 ASP A CA 1
ATOM 724 C C . ASP A 1 96 ? -2.087 9.413 5.739 1.00 98.00 96 ASP A C 1
ATOM 726 O O . ASP A 1 96 ? -2.964 10.284 5.763 1.00 98.00 96 ASP A O 1
ATOM 730 N N . LEU A 1 97 ? -2.099 8.410 4.855 1.00 98.38 97 LEU A N 1
ATOM 731 C CA . LEU A 1 97 ? -3.189 8.187 3.905 1.00 98.38 97 LEU A CA 1
ATOM 732 C C . LEU A 1 97 ? -4.510 7.929 4.639 1.00 98.38 97 LEU A C 1
ATOM 734 O O . LEU A 1 97 ? -5.518 8.571 4.338 1.00 98.38 97 LEU A O 1
ATOM 738 N N . PHE A 1 98 ? -4.507 7.046 5.639 1.00 98.69 98 PHE A N 1
ATOM 739 C CA . PHE A 1 98 ? -5.695 6.747 6.436 1.00 98.69 98 PHE A CA 1
ATOM 740 C C . PHE A 1 98 ? -6.225 7.999 7.150 1.00 98.69 98 PHE A C 1
ATOM 742 O O . PHE A 1 98 ? -7.407 8.317 7.053 1.00 98.69 98 PHE A O 1
ATOM 749 N N . ALA A 1 99 ? -5.348 8.742 7.826 1.00 98.25 99 ALA A N 1
ATOM 750 C CA . ALA A 1 99 ? -5.730 9.874 8.663 1.00 98.25 99 ALA A CA 1
ATOM 751 C C . ALA A 1 99 ? -6.093 11.135 7.866 1.00 98.25 99 ALA A C 1
ATOM 753 O O . ALA A 1 99 ? -6.966 11.893 8.284 1.00 98.25 99 ALA A O 1
ATOM 754 N N . THR A 1 100 ? -5.412 11.388 6.743 1.00 97.69 100 THR A N 1
ATOM 755 C CA . THR A 1 100 ? -5.480 12.690 6.053 1.00 97.69 100 THR A CA 1
ATOM 756 C C . THR A 1 100 ? -5.962 12.618 4.610 1.00 97.69 100 THR A C 1
ATOM 758 O O . THR A 1 100 ? -6.242 13.658 4.022 1.00 97.69 100 THR A O 1
ATOM 761 N N . GLY A 1 101 ? -6.053 11.424 4.021 1.00 96.94 101 GLY A N 1
ATOM 762 C CA . GLY A 1 101 ? -6.421 11.254 2.614 1.00 96.94 101 GLY A CA 1
ATOM 763 C C . GLY A 1 101 ? -5.364 11.740 1.623 1.00 96.94 101 GLY A C 1
ATOM 764 O O . GLY A 1 101 ? -5.652 11.871 0.436 1.00 96.94 101 GLY A O 1
ATOM 765 N N . ARG A 1 102 ? -4.139 12.014 2.090 1.00 94.62 102 ARG A N 1
ATOM 766 C CA . ARG A 1 102 ? -3.018 12.407 1.234 1.00 94.62 102 ARG A CA 1
ATOM 767 C C . ARG A 1 102 ? -2.313 11.169 0.702 1.00 94.62 102 ARG A C 1
ATOM 769 O O . ARG A 1 102 ? -1.663 10.448 1.455 1.00 94.62 102 ARG A O 1
ATOM 776 N N . TYR A 1 103 ? -2.438 10.945 -0.601 1.00 91.44 103 TYR A N 1
ATOM 777 C CA . TYR A 1 103 ? -1.704 9.889 -1.286 1.00 91.44 103 TYR A CA 1
ATOM 778 C C . TYR A 1 103 ? -0.216 10.241 -1.373 1.00 91.44 103 TYR A C 1
ATOM 780 O O . TYR A 1 103 ? 0.125 11.409 -1.589 1.00 91.44 103 TYR A O 1
ATOM 788 N N . PRO A 1 104 ? 0.685 9.257 -1.206 1.00 87.25 104 PRO A N 1
ATOM 789 C CA . PRO A 1 104 ? 2.107 9.491 -1.385 1.00 87.25 104 PRO A CA 1
ATOM 790 C C . PRO A 1 104 ? 2.386 9.895 -2.836 1.00 87.25 104 PRO A C 1
ATOM 792 O O . PRO A 1 104 ? 2.011 9.193 -3.774 1.00 87.25 104 PRO A O 1
ATOM 795 N N . ALA A 1 105 ? 3.062 11.027 -3.012 1.00 86.06 105 ALA A N 1
ATOM 796 C CA . ALA A 1 105 ? 3.525 11.476 -4.318 1.00 86.06 105 ALA A CA 1
ATOM 797 C C . ALA A 1 105 ? 4.796 10.720 -4.735 1.00 86.06 105 ALA A C 1
ATOM 799 O O . ALA A 1 105 ? 5.590 10.297 -3.891 1.00 86.06 105 ALA A O 1
ATOM 800 N N . GLY A 1 106 ? 5.025 10.579 -6.041 1.00 88.69 106 GLY A N 1
ATOM 801 C CA . GLY A 1 106 ? 6.256 9.987 -6.552 1.00 88.69 106 GLY A CA 1
ATOM 802 C C . GLY A 1 106 ? 6.113 9.357 -7.928 1.00 88.69 106 GLY A C 1
ATOM 803 O O . GLY A 1 106 ? 5.164 9.613 -8.665 1.00 88.69 106 GLY A O 1
ATOM 804 N N . THR A 1 107 ? 7.096 8.527 -8.267 1.00 94.25 107 THR A N 1
ATOM 805 C CA . THR A 1 107 ? 7.104 7.739 -9.504 1.00 94.25 107 THR A CA 1
ATOM 806 C C . THR A 1 107 ? 7.126 6.253 -9.185 1.00 94.25 107 THR A C 1
ATOM 808 O O . THR A 1 107 ? 7.669 5.843 -8.158 1.00 94.25 107 THR A O 1
ATOM 811 N N . ILE A 1 108 ? 6.578 5.439 -10.085 1.00 94.38 108 ILE A N 1
ATOM 812 C CA . ILE A 1 108 ? 6.628 3.980 -9.992 1.00 94.38 108 ILE A CA 1
ATOM 813 C C . ILE A 1 108 ? 7.857 3.499 -10.777 1.00 94.38 108 ILE A C 1
ATOM 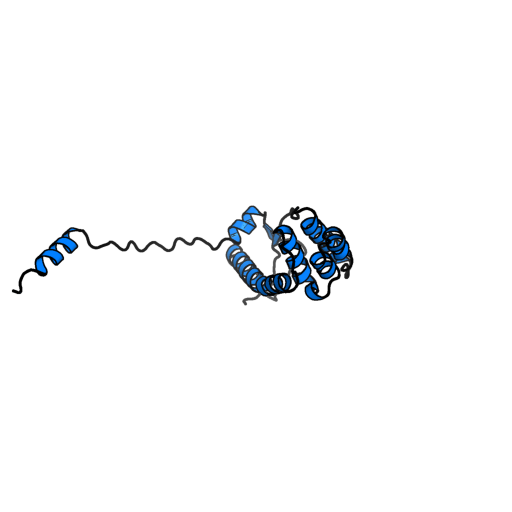815 O O . ILE A 1 108 ? 7.891 3.651 -12.004 1.00 94.38 108 ILE A O 1
ATOM 819 N N . PRO A 1 109 ? 8.892 2.959 -10.109 1.00 96.50 109 PRO A N 1
ATOM 820 C CA . PRO A 1 109 ? 10.064 2.447 -10.799 1.00 96.50 109 PRO A CA 1
ATOM 821 C C . PRO A 1 109 ? 9.744 1.125 -11.503 1.00 96.50 109 PRO A C 1
ATOM 823 O O . PRO A 1 109 ? 9.174 0.209 -10.914 1.00 96.50 109 PRO A O 1
ATOM 826 N N . VAL A 1 110 ? 10.172 1.017 -12.755 1.00 96.56 110 VAL A N 1
ATOM 827 C CA . VAL A 1 110 ? 10.220 -0.229 -13.518 1.00 96.56 110 VAL A CA 1
ATOM 828 C C . VAL A 1 110 ? 11.669 -0.692 -13.525 1.00 96.56 110 VAL A C 1
ATOM 830 O O . VAL A 1 110 ? 12.560 0.054 -13.936 1.00 96.56 110 VAL A O 1
ATOM 833 N N . TRP A 1 111 ? 11.905 -1.907 -13.049 1.00 96.75 111 TRP A N 1
ATOM 834 C CA . TRP A 1 111 ? 13.238 -2.492 -12.908 1.00 96.75 111 TRP A CA 1
ATOM 835 C C . TRP A 1 111 ? 13.488 -3.510 -14.016 1.00 96.75 111 TRP A C 1
ATOM 837 O O . TRP A 1 111 ? 12.562 -4.203 -14.439 1.00 96.75 111 TRP A O 1
ATOM 847 N N . SER A 1 112 ? 14.730 -3.613 -14.485 1.00 94.69 112 SER A N 1
ATOM 848 C CA . SER A 1 112 ? 15.109 -4.666 -15.429 1.00 94.69 112 SER A CA 1
ATOM 849 C C . SER A 1 112 ? 15.206 -6.027 -14.749 1.00 94.69 112 SER A C 1
ATOM 851 O O . SER A 1 112 ? 15.562 -6.124 -13.575 1.00 94.69 112 SER A O 1
ATOM 853 N N . VAL A 1 113 ? 14.949 -7.084 -15.520 1.00 94.19 113 VAL A N 1
ATOM 854 C CA . VAL A 1 113 ? 15.076 -8.479 -15.087 1.00 94.19 113 VAL A CA 1
ATOM 855 C C . VAL A 1 113 ? 15.930 -9.259 -16.086 1.00 94.19 113 VAL A C 1
ATOM 857 O O . VAL A 1 113 ? 15.691 -9.199 -17.294 1.00 94.19 113 VAL A O 1
ATOM 860 N N . ASP A 1 114 ? 16.924 -10.000 -15.599 1.00 91.69 114 ASP A N 1
ATOM 861 C CA . ASP A 1 114 ? 17.778 -10.836 -16.448 1.00 91.69 114 ASP A CA 1
ATOM 862 C C . ASP A 1 114 ? 17.039 -12.085 -16.974 1.00 91.69 114 ASP A C 1
ATOM 864 O O . ASP A 1 114 ? 15.948 -12.443 -16.523 1.00 91.69 114 ASP A O 1
ATOM 868 N N . ARG A 1 115 ? 17.655 -12.812 -17.916 1.00 90.69 115 ARG A N 1
ATOM 869 C CA . ARG A 1 115 ? 17.090 -14.060 -18.476 1.00 90.69 115 ARG A CA 1
ATOM 870 C C . ARG A 1 115 ? 16.823 -15.158 -17.433 1.00 90.69 115 ARG A C 1
ATOM 872 O O . ARG A 1 115 ? 16.094 -16.108 -17.710 1.00 90.69 115 ARG A O 1
ATOM 879 N N . ASN A 1 116 ? 17.416 -15.048 -16.246 1.00 91.56 116 ASN A N 1
ATOM 880 C CA . ASN A 1 116 ? 17.245 -15.991 -15.147 1.00 91.56 116 ASN A CA 1
ATOM 881 C C . ASN A 1 116 ? 16.126 -15.565 -14.182 1.00 91.56 116 ASN A C 1
ATOM 883 O O . ASN A 1 116 ? 15.793 -16.335 -13.283 1.00 91.56 116 ASN A O 1
ATOM 887 N N . GLY A 1 117 ? 15.526 -14.383 -14.365 1.00 90.06 117 GLY A N 1
ATOM 888 C CA . GLY A 1 117 ? 14.489 -13.838 -13.491 1.00 90.06 117 GLY A CA 1
ATOM 889 C C . GLY A 1 117 ? 15.017 -12.981 -12.336 1.00 90.06 117 GLY A C 1
ATOM 890 O O . GLY A 1 117 ? 14.249 -12.668 -11.429 1.00 90.06 117 GLY A O 1
ATOM 891 N N . ARG A 1 118 ? 16.302 -12.606 -12.325 1.00 93.25 118 ARG A N 1
ATOM 892 C CA . ARG A 1 118 ? 16.875 -11.736 -11.286 1.00 93.25 118 ARG A CA 1
ATOM 893 C C . ARG A 1 118 ? 16.626 -10.270 -11.613 1.00 93.25 118 ARG A C 1
ATOM 895 O O . ARG A 1 118 ? 16.953 -9.819 -12.707 1.00 93.25 118 ARG A O 1
ATOM 902 N N . VAL A 1 119 ? 16.070 -9.542 -10.648 1.00 94.88 119 VAL A N 1
ATOM 903 C CA . VAL A 1 119 ? 15.822 -8.099 -10.749 1.00 94.88 119 VAL A CA 1
ATOM 904 C C . VAL A 1 119 ? 17.123 -7.328 -10.512 1.00 94.88 119 VAL A C 1
ATOM 906 O O . VAL A 1 119 ? 17.840 -7.608 -9.551 1.00 94.88 119 VAL A O 1
ATOM 909 N N . ASP A 1 120 ? 17.409 -6.346 -11.364 1.00 94.50 120 ASP A N 1
ATOM 910 C CA . ASP A 1 120 ? 18.491 -5.379 -11.168 1.00 94.50 120 ASP A CA 1
ATOM 911 C C . ASP A 1 120 ? 17.955 -4.134 -10.448 1.00 94.50 120 ASP A C 1
ATOM 913 O O . ASP A 1 120 ? 17.204 -3.343 -11.020 1.00 94.50 120 ASP A O 1
ATOM 917 N N . PHE A 1 121 ? 18.344 -3.973 -9.181 1.00 94.50 121 PHE A N 1
ATOM 918 C CA . PHE A 1 121 ? 17.962 -2.839 -8.334 1.00 94.50 121 PHE A CA 1
ATOM 919 C C . PHE A 1 121 ? 18.944 -1.656 -8.400 1.00 94.50 121 PHE A C 1
ATOM 921 O O . PHE A 1 121 ? 18.759 -0.679 -7.675 1.00 94.50 121 PHE A O 1
ATOM 928 N N . SER A 1 122 ? 19.989 -1.710 -9.237 1.00 94.12 122 SER A N 1
ATOM 929 C CA . SER A 1 122 ? 20.992 -0.637 -9.328 1.00 94.12 122 SER A CA 1
ATOM 930 C C . SER A 1 122 ? 20.408 0.660 -9.891 1.00 94.12 122 SER A C 1
ATOM 932 O O . SER A 1 122 ? 20.702 1.749 -9.397 1.00 94.12 122 SER A O 1
ATOM 934 N N . ARG A 1 123 ? 19.542 0.552 -10.904 1.00 92.62 123 ARG A N 1
ATOM 935 C CA . ARG A 1 123 ? 18.804 1.676 -11.483 1.00 92.62 123 ARG A CA 1
ATOM 936 C C . ARG A 1 123 ? 17.503 1.209 -12.138 1.00 92.62 123 ARG A C 1
ATOM 938 O O . ARG A 1 123 ? 17.497 0.181 -12.813 1.00 92.62 123 ARG A O 1
ATOM 945 N N . PRO A 1 124 ? 16.406 1.969 -12.005 1.00 96.69 124 PRO A N 1
ATOM 946 C CA . PRO A 1 124 ? 15.203 1.682 -12.766 1.00 96.69 124 PRO A CA 1
ATOM 947 C C . PRO A 1 124 ? 15.428 2.002 -14.246 1.00 96.69 124 PRO A C 1
ATOM 949 O O . PRO A 1 124 ? 16.056 3.004 -14.588 1.00 96.69 124 PRO A O 1
ATOM 952 N N . ILE A 1 125 ? 14.864 1.176 -15.124 1.00 96.44 125 ILE A N 1
ATOM 953 C CA . ILE A 1 125 ? 14.876 1.392 -16.578 1.00 96.44 125 ILE A CA 1
ATOM 954 C C . ILE A 1 125 ? 13.817 2.406 -17.022 1.00 96.44 125 ILE A C 1
ATOM 956 O O . ILE A 1 125 ? 13.927 2.987 -18.098 1.00 96.44 125 ILE A O 1
ATOM 960 N N . ARG A 1 126 ? 12.790 2.625 -16.194 1.00 97.12 126 ARG A N 1
ATOM 961 C CA . ARG A 1 126 ? 11.758 3.648 -16.388 1.00 97.12 126 ARG A CA 1
ATOM 962 C C . ARG A 1 126 ? 11.190 4.069 -15.038 1.00 97.12 126 ARG A C 1
ATOM 964 O O . ARG A 1 126 ? 11.124 3.269 -14.109 1.00 97.12 126 ARG A O 1
ATOM 971 N N . ARG A 1 127 ? 10.758 5.321 -14.932 1.00 97.62 127 ARG A N 1
ATOM 972 C CA . ARG A 1 127 ? 10.001 5.843 -13.791 1.00 97.62 127 ARG A CA 1
ATOM 973 C C . ARG A 1 127 ? 8.681 6.380 -14.318 1.00 97.62 127 ARG A C 1
ATOM 975 O O . ARG A 1 127 ? 8.692 7.366 -15.040 1.00 97.62 127 ARG A O 1
ATOM 982 N N . LEU A 1 128 ? 7.580 5.705 -14.002 1.00 96.81 128 LEU A N 1
ATOM 983 C CA . LEU A 1 128 ? 6.249 6.128 -14.431 1.00 96.81 128 LEU A CA 1
ATOM 984 C C . LEU A 1 128 ? 5.746 7.236 -13.511 1.00 96.81 128 LEU A C 1
ATOM 986 O O . LEU A 1 128 ? 5.748 7.074 -12.288 1.00 96.81 128 LEU A O 1
ATOM 990 N N . THR A 1 129 ? 5.284 8.332 -14.094 1.00 95.69 129 THR A N 1
ATOM 991 C CA . THR A 1 129 ? 4.405 9.288 -13.413 1.00 95.69 129 THR A CA 1
ATOM 992 C C . THR A 1 129 ? 3.034 8.662 -13.149 1.00 95.69 129 THR A C 1
ATOM 994 O O . THR A 1 129 ? 2.671 7.649 -13.750 1.00 95.69 129 THR A O 1
ATOM 997 N N . GLU A 1 130 ? 2.241 9.280 -12.274 1.00 90.94 130 GLU A N 1
ATOM 998 C CA . GLU A 1 130 ? 0.861 8.852 -12.019 1.00 90.94 130 GLU A CA 1
ATOM 999 C C . GLU A 1 130 ? 0.032 8.806 -13.312 1.00 90.94 130 GLU A C 1
ATOM 1001 O O . GLU A 1 130 ? -0.607 7.797 -13.601 1.00 90.94 130 GLU A O 1
ATOM 1006 N N . ASN A 1 131 ? 0.113 9.848 -14.145 1.00 93.00 131 ASN A N 1
ATOM 1007 C CA . ASN A 1 131 ? -0.631 9.918 -15.405 1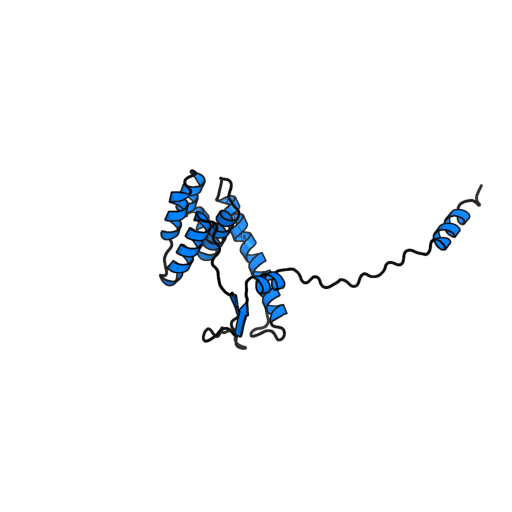.00 93.00 131 ASN A CA 1
ATOM 1008 C C . ASN A 1 131 ? -0.257 8.786 -16.375 1.00 93.00 131 ASN A C 1
ATOM 1010 O O . ASN A 1 131 ? -1.140 8.184 -16.988 1.00 93.00 131 ASN A O 1
ATOM 1014 N N . GLU A 1 132 ? 1.031 8.460 -16.499 1.00 95.06 132 GLU A N 1
ATOM 1015 C CA . GLU A 1 132 ? 1.479 7.338 -17.333 1.00 95.06 132 GLU A CA 1
ATOM 1016 C C . GLU A 1 132 ? 1.016 5.991 -16.773 1.00 95.06 132 GLU A C 1
ATOM 1018 O O . GLU A 1 132 ? 0.547 5.135 -17.525 1.00 95.06 132 GLU A O 1
ATOM 1023 N N . ALA A 1 133 ? 1.112 5.801 -15.455 1.00 93.69 133 ALA A N 1
ATOM 1024 C CA . ALA A 1 133 ? 0.649 4.584 -14.801 1.00 93.69 133 ALA A CA 1
ATOM 1025 C C . ALA A 1 133 ? -0.861 4.392 -14.997 1.00 93.69 133 ALA A C 1
ATOM 1027 O O . ALA A 1 133 ? -1.298 3.305 -15.375 1.00 93.69 133 ALA A O 1
ATOM 1028 N N . LEU A 1 134 ? -1.653 5.455 -14.833 1.00 92.06 134 LEU A N 1
ATOM 1029 C CA . LEU A 1 134 ? -3.095 5.443 -15.078 1.00 92.06 134 LEU A CA 1
ATOM 1030 C C . LEU A 1 134 ? -3.431 5.146 -16.545 1.00 92.06 134 LEU A C 1
ATOM 1032 O O . LEU A 1 134 ? -4.374 4.402 -16.816 1.00 92.06 134 LEU A O 1
ATOM 1036 N N . ALA A 1 135 ? -2.663 5.674 -17.501 1.00 93.88 135 ALA A N 1
ATOM 1037 C CA . ALA A 1 135 ? -2.849 5.380 -18.923 1.00 93.88 135 ALA A CA 1
ATOM 1038 C C . ALA A 1 135 ? -2.583 3.900 -19.262 1.00 93.88 135 ALA A C 1
ATOM 1040 O O . ALA A 1 135 ? -3.272 3.321 -20.106 1.00 93.88 135 ALA A O 1
ATOM 1041 N N . LEU A 1 136 ? -1.616 3.272 -18.589 1.00 93.19 136 LEU A N 1
ATOM 1042 C CA . LEU A 1 136 ? -1.316 1.845 -18.734 1.00 93.19 136 LEU A CA 1
ATOM 1043 C C . LEU A 1 136 ? -2.322 0.958 -17.977 1.00 93.19 136 LEU A C 1
ATOM 1045 O O . LEU A 1 136 ? -2.669 -0.114 -18.465 1.00 93.19 136 LEU A O 1
ATOM 1049 N N . LEU A 1 137 ? -2.840 1.410 -16.832 1.00 88.75 137 LEU A N 1
ATOM 1050 C CA . LEU A 1 137 ? -3.863 0.716 -16.036 1.00 88.75 137 LEU A CA 1
ATOM 1051 C C . LEU A 1 137 ? -5.229 0.641 -16.720 1.00 88.75 137 LEU A C 1
ATOM 1053 O O . LEU A 1 137 ? -6.001 -0.287 -16.457 1.00 88.75 137 LEU A O 1
ATOM 1057 N N . ARG A 1 138 ? -5.562 1.634 -17.550 1.00 84.00 138 ARG A N 1
ATOM 1058 C CA . ARG A 1 138 ? -6.795 1.612 -18.337 1.00 84.00 138 ARG A CA 1
ATOM 1059 C C . ARG A 1 138 ? -6.702 0.464 -19.345 1.00 84.00 138 ARG A C 1
ATOM 1061 O O . ARG A 1 138 ? -5.669 0.339 -20.015 1.00 84.00 138 ARG A O 1
ATOM 1068 N N . PRO A 1 139 ? -7.751 -0.373 -19.475 1.00 66.56 139 PRO A N 1
ATOM 1069 C CA . PRO A 1 139 ? -7.794 -1.344 -20.556 1.00 66.56 139 PRO A CA 1
ATOM 1070 C C . PRO A 1 139 ? -7.556 -0.573 -21.848 1.00 66.56 139 PRO A C 1
ATOM 1072 O O . PRO A 1 139 ? -8.153 0.487 -22.050 1.00 66.56 139 PRO A O 1
ATOM 1075 N N . SER A 1 140 ? -6.619 -1.057 -22.669 1.00 57.22 140 SER A N 1
ATOM 1076 C CA . SER A 1 140 ? -6.391 -0.456 -23.974 1.00 57.22 140 SER A CA 1
ATOM 10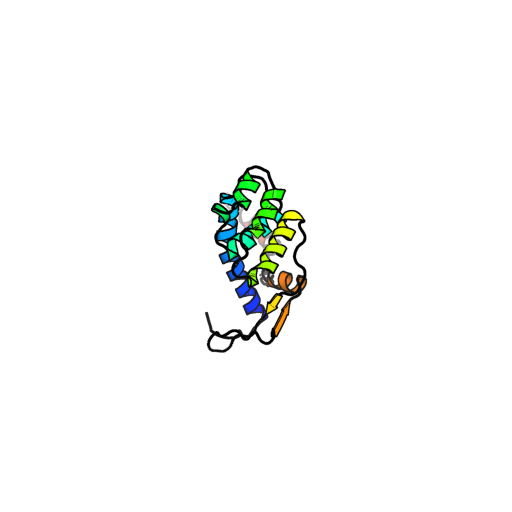77 C C . SER A 1 140 ? -7.749 -0.436 -24.652 1.00 57.22 140 SER A C 1
ATOM 1079 O O . SER A 1 140 ? -8.329 -1.496 -24.896 1.00 57.22 140 SER A O 1
ATOM 1081 N N . THR A 1 141 ? -8.283 0.750 -24.926 1.00 48.97 141 THR A N 1
ATOM 1082 C CA . THR A 1 141 ? -9.337 0.892 -25.918 1.00 48.97 141 THR A CA 1
ATOM 1083 C C . THR A 1 141 ? -8.659 0.624 -27.252 1.00 48.97 141 THR A C 1
ATOM 1085 O O . THR A 1 141 ? -8.430 1.534 -28.044 1.00 48.97 141 THR A O 1
ATOM 1088 N N . ALA A 1 142 ? -8.252 -0.627 -27.483 1.00 44.88 142 ALA A N 1
ATOM 1089 C CA . ALA A 1 142 ? -8.175 -1.123 -28.829 1.00 44.88 142 ALA A CA 1
ATOM 1090 C C . ALA A 1 142 ? -9.579 -0.871 -29.361 1.00 44.88 142 ALA A C 1
ATOM 1092 O O . ALA A 1 142 ? -10.554 -1.443 -28.870 1.00 44.88 142 ALA A O 1
ATOM 1093 N N . SER A 1 143 ? -9.681 0.091 -30.268 1.00 42.62 143 SER A N 1
ATOM 1094 C CA . SER A 1 143 ? -10.798 0.187 -31.175 1.00 42.62 143 SER A CA 1
ATOM 1095 C C . SER A 1 143 ? -10.983 -1.214 -31.735 1.00 42.62 143 SER A C 1
ATOM 1097 O O . SER A 1 143 ? -10.220 -1.659 -32.591 1.00 42.62 143 SER A O 1
ATOM 1099 N N . VAL A 1 144 ? -11.971 -1.943 -31.210 1.00 41.03 144 VAL A N 1
ATOM 1100 C CA . VAL A 1 144 ? -12.594 -3.010 -31.979 1.00 41.03 144 VAL A CA 1
ATOM 1101 C C . VAL A 1 144 ? -12.900 -2.328 -33.308 1.00 41.03 144 VAL A C 1
ATOM 1103 O O . VAL A 1 144 ? -13.549 -1.276 -33.274 1.00 41.03 144 VAL A O 1
ATOM 1106 N N . PRO A 1 145 ? -12.364 -2.789 -34.453 1.00 43.94 145 PRO A N 1
ATOM 1107 C CA . PRO A 1 145 ? -12.823 -2.250 -35.713 1.00 43.94 145 PRO A CA 1
ATOM 1108 C C . PRO A 1 145 ? -14.323 -2.484 -35.684 1.00 43.94 145 PRO A C 1
ATOM 1110 O O . PRO A 1 145 ? -14.770 -3.629 -35.620 1.00 43.94 145 PRO A O 1
ATOM 1113 N N . THR A 1 146 ? -15.089 -1.398 -35.604 1.00 44.22 146 THR A N 1
ATOM 1114 C CA . THR A 1 146 ? -16.525 -1.436 -35.796 1.00 44.22 146 THR A CA 1
ATOM 1115 C C . THR A 1 146 ? -16.693 -2.113 -37.141 1.00 44.22 146 THR A C 1
ATOM 1117 O O . THR A 1 146 ? -16.466 -1.488 -38.175 1.00 44.22 146 THR A O 1
ATOM 1120 N N . GLN A 1 147 ? -17.013 -3.410 -37.145 1.00 43.78 147 GLN A N 1
ATOM 1121 C CA . GLN A 1 147 ? -17.662 -3.993 -38.297 1.00 43.78 147 GLN A CA 1
ATOM 1122 C C . GLN A 1 147 ? -18.895 -3.126 -38.462 1.00 43.78 147 GLN A C 1
ATOM 1124 O O . GLN A 1 147 ? -19.810 -3.146 -37.637 1.00 43.78 147 GLN A O 1
ATOM 1129 N N . SER A 1 148 ? -18.850 -2.270 -39.474 1.00 46.59 148 SER A N 1
ATOM 1130 C CA . SER A 1 148 ? -20.004 -1.587 -40.001 1.00 46.59 148 SER A CA 1
ATOM 1131 C C . SER A 1 148 ? -20.963 -2.693 -40.404 1.00 46.59 148 SER A C 1
ATOM 1133 O O . SER A 1 148 ? -20.884 -3.253 -41.495 1.00 46.59 148 SER A O 1
ATOM 1135 N N . VAL A 1 149 ? -21.859 -3.056 -39.487 1.00 49.81 149 VAL A N 1
ATOM 1136 C CA . VAL A 1 149 ? -23.069 -3.779 -39.837 1.00 49.81 149 VAL A CA 1
ATOM 1137 C C . VAL A 1 149 ? -23.849 -2.790 -40.687 1.00 49.81 149 VAL A C 1
ATOM 1139 O O . VAL A 1 149 ? -24.594 -1.950 -40.186 1.00 49.81 149 VAL A O 1
ATOM 1142 N N . VAL A 1 150 ? -23.585 -2.821 -41.992 1.00 56.59 150 VAL A N 1
ATOM 1143 C CA . VAL A 1 150 ? -24.378 -2.116 -42.984 1.00 56.59 150 VAL A CA 1
ATOM 1144 C C . VAL A 1 150 ? -25.754 -2.755 -42.895 1.00 56.59 150 VAL A C 1
ATOM 1146 O O . VAL A 1 150 ? -25.984 -3.850 -43.409 1.00 56.59 150 VAL A O 1
ATOM 1149 N N . ALA A 1 151 ? -26.664 -2.106 -42.170 1.00 60.03 151 ALA A N 1
ATOM 1150 C CA . ALA A 1 151 ? -28.067 -2.464 -42.231 1.00 60.03 151 ALA A CA 1
ATOM 1151 C C . ALA A 1 151 ? -28.471 -2.472 -43.716 1.00 60.03 151 ALA A C 1
ATOM 1153 O O . ALA A 1 151 ? -28.093 -1.547 -44.444 1.00 60.03 151 ALA A O 1
ATOM 1154 N N . PRO A 1 152 ? -29.199 -3.498 -44.196 1.00 67.19 152 PRO A N 1
ATOM 1155 C CA . PRO A 1 152 ? -29.586 -3.553 -45.594 1.00 67.19 152 PRO A CA 1
ATOM 1156 C C . PRO A 1 152 ? -30.342 -2.267 -45.952 1.00 67.19 152 PRO A C 1
ATOM 1158 O O . PRO A 1 152 ? -31.161 -1.800 -45.148 1.00 67.19 152 PRO A O 1
ATOM 1161 N N . PRO A 1 153 ? -30.049 -1.673 -47.120 1.00 74.06 153 PRO A N 1
ATOM 1162 C CA . PRO A 1 153 ? -30.593 -0.379 -47.497 1.00 74.06 153 PRO A CA 1
ATOM 1163 C C . PRO A 1 153 ? -32.125 -0.417 -47.492 1.00 74.06 153 PRO A C 1
ATOM 1165 O O . PRO A 1 153 ? -32.738 -1.456 -47.739 1.00 74.06 153 PRO A O 1
ATOM 1168 N N . TRP A 1 154 ? -32.747 0.721 -47.187 1.00 68.75 154 TRP A N 1
ATOM 1169 C CA . TRP A 1 154 ? -34.187 0.837 -46.923 1.00 68.75 154 TRP A CA 1
ATOM 1170 C C . TRP A 1 154 ? -35.081 0.247 -48.031 1.00 68.75 154 TRP A C 1
ATOM 1172 O O . TRP A 1 154 ? -36.160 -0.261 -47.737 1.00 68.75 154 TRP A O 1
ATOM 1182 N N . TRP A 1 155 ? -34.613 0.218 -49.282 1.00 67.25 155 TRP A N 1
ATOM 1183 C CA . TRP A 1 155 ? -35.333 -0.388 -50.404 1.00 67.25 155 TRP A CA 1
ATOM 1184 C C . TRP A 1 155 ? -35.455 -1.921 -50.304 1.00 67.25 155 TRP A C 1
ATOM 1186 O O . TRP A 1 155 ? -36.461 -2.472 -50.744 1.00 67.25 155 TRP A O 1
ATOM 1196 N N . ARG A 1 156 ? -34.505 -2.624 -49.660 1.00 68.50 156 ARG A N 1
ATOM 1197 C CA . ARG A 1 156 ? -34.650 -4.063 -49.353 1.00 68.50 156 ARG A CA 1
ATOM 1198 C C . ARG A 1 156 ? -35.750 -4.308 -48.319 1.00 68.50 156 ARG A C 1
ATOM 1200 O O . ARG A 1 156 ? -36.534 -5.230 -48.490 1.00 68.50 156 ARG A O 1
ATOM 1207 N N . ARG A 1 157 ? -35.871 -3.440 -47.306 1.00 68.94 157 ARG A N 1
ATOM 1208 C CA . ARG A 1 157 ? -36.966 -3.511 -46.317 1.00 68.94 157 ARG A CA 1
ATOM 1209 C C . ARG A 1 157 ? -38.329 -3.197 -46.943 1.00 68.94 157 ARG A C 1
ATOM 1211 O O . ARG A 1 157 ? -39.332 -3.775 -46.539 1.00 68.94 157 ARG A O 1
ATOM 1218 N N . LEU A 1 158 ? -38.358 -2.311 -47.942 1.00 70.62 158 LEU A N 1
ATOM 1219 C CA . LEU A 1 158 ? -39.568 -1.983 -48.696 1.00 70.62 158 LEU A CA 1
ATOM 1220 C C . LEU A 1 158 ? -40.060 -3.181 -49.530 1.00 70.62 158 LEU A C 1
ATOM 1222 O O . LEU A 1 158 ? -41.248 -3.484 -49.519 1.00 70.62 158 LEU A O 1
ATOM 1226 N N . LEU A 1 159 ? -39.156 -3.896 -50.209 1.00 73.19 159 LEU A N 1
ATOM 1227 C CA . LEU A 1 159 ? -39.504 -5.067 -51.027 1.00 73.19 159 LEU A CA 1
ATOM 1228 C C . LEU A 1 159 ? -40.072 -6.229 -50.201 1.00 73.19 159 LEU A C 1
ATOM 1230 O O . LEU A 1 159 ? -41.019 -6.884 -50.640 1.00 73.19 159 LEU A O 1
ATOM 1234 N N . ASP A 1 160 ? -39.548 -6.458 -48.997 1.00 72.12 160 ASP A N 1
ATOM 1235 C CA . ASP A 1 160 ? -40.045 -7.519 -48.115 1.00 72.12 160 ASP A CA 1
ATOM 1236 C C . ASP A 1 160 ? -41.446 -7.210 -47.556 1.00 72.12 160 ASP A C 1
ATOM 1238 O O . ASP A 1 160 ? -42.239 -8.126 -47.343 1.00 72.12 160 ASP A O 1
ATOM 1242 N N . HIS A 1 161 ? -41.814 -5.929 -47.415 1.00 68.56 161 HIS A N 1
ATOM 1243 C CA . HIS A 1 161 ? -43.168 -5.532 -47.010 1.00 68.56 161 HIS A CA 1
ATOM 1244 C C . HIS A 1 161 ? -44.234 -5.875 -48.067 1.00 68.56 161 HIS A C 1
ATOM 1246 O O . HIS A 1 161 ? -45.360 -6.230 -47.719 1.00 68.56 161 HIS A O 1
ATOM 1252 N N . PHE A 1 162 ? -43.889 -5.815 -49.358 1.00 68.31 162 PHE A N 1
ATOM 1253 C CA . PHE A 1 162 ? -44.825 -6.124 -50.448 1.00 68.31 162 PHE A CA 1
ATOM 1254 C C . PHE A 1 162 ? -44.898 -7.616 -50.797 1.00 68.31 162 PHE A C 1
ATOM 1256 O O . PHE A 1 162 ? -45.898 -8.055 -51.361 1.00 68.31 162 PHE A O 1
ATOM 1263 N N . LYS A 1 163 ? -43.904 -8.424 -50.407 1.00 65.38 163 LYS A N 1
ATOM 1264 C CA . LYS A 1 163 ? -43.945 -9.889 -50.575 1.00 65.38 163 LYS A CA 1
ATOM 1265 C C . LYS A 1 163 ? -44.887 -10.606 -49.599 1.00 65.38 163 LYS A C 1
ATOM 1267 O O . LYS A 1 163 ? -45.232 -11.756 -49.843 1.00 65.38 163 LYS A O 1
ATOM 1272 N N . GLY A 1 164 ? -45.337 -9.940 -48.532 1.00 56.12 164 GLY A N 1
ATOM 1273 C CA . GLY A 1 164 ? -46.237 -10.512 -47.521 1.00 56.12 164 GLY A CA 1
ATOM 1274 C C . GLY A 1 164 ? -47.743 -10.363 -47.785 1.00 56.12 164 GLY A C 1
ATOM 1275 O O . GLY A 1 164 ? -48.527 -10.745 -46.924 1.00 56.12 164 GLY A O 1
ATOM 1276 N N . LYS A 1 165 ? -48.176 -9.790 -48.922 1.00 56.66 165 LYS A N 1
ATOM 1277 C CA . LYS A 1 165 ? -49.603 -9.506 -49.214 1.00 56.66 165 LYS A CA 1
ATOM 1278 C C . LYS A 1 165 ? -50.170 -10.223 -50.447 1.00 56.66 165 LYS A C 1
ATOM 1280 O O . LYS A 1 165 ? -51.118 -9.742 -51.055 1.00 56.66 165 LYS A O 1
ATOM 1285 N N . ALA A 1 166 ? -49.614 -11.375 -50.810 1.00 55.41 166 ALA A N 1
ATOM 1286 C CA . ALA A 1 166 ? -50.157 -12.230 -51.864 1.00 55.41 166 ALA A CA 1
ATOM 1287 C C . ALA A 1 166 ? -50.312 -13.666 -51.348 1.00 55.41 166 ALA A C 1
ATOM 1289 O O . ALA A 1 166 ? -49.537 -14.541 -51.708 1.00 55.41 166 ALA A O 1
ATOM 1290 N N . THR A 1 167 ? -51.252 -13.880 -50.426 1.00 55.97 167 THR A N 1
ATOM 1291 C CA . THR A 1 167 ? -51.898 -15.179 -50.134 1.00 55.97 167 THR A CA 1
ATOM 1292 C C . THR A 1 167 ? -53.100 -14.945 -49.207 1.00 55.97 167 THR A C 1
ATOM 1294 O O . THR A 1 167 ? -53.045 -15.165 -47.998 1.00 55.97 167 THR A O 1
ATOM 1297 N N . SER A 1 168 ? -54.189 -14.439 -49.780 1.00 43.28 168 SER A N 1
ATOM 1298 C CA . SER A 1 168 ? -55.590 -14.743 -49.438 1.00 43.28 168 SER A CA 1
ATOM 1299 C C . SER A 1 168 ? -56.479 -14.195 -50.539 1.00 43.28 168 SER A C 1
ATOM 1301 O O . SER A 1 168 ? -56.191 -13.062 -50.987 1.00 43.28 168 SER A O 1
#

Secondary structure (DSSP, 8-state):
---S--SSHHHHHHHHHHHHHHHHHHHHHHHHHH--S---HHHHHHHHHHHHHHS-TTT-HHHHHHHTT-HHHHHHGGGG---SGGGHHHHHHHHHHHHH--PPP--EEEPEE-TTS-EE-SS-SEEE-HHHHHHHHS------------PPPHHHHHHHHHHTS---

Sequence (168 aa):
MPRGMPANLDAGIREAFGVSRADLARYEAAVLRAVKVPLKPHEFDALVSFHYNTGGIAKAALTRHLNAGDRVAAAAAFMGWLKPAAIQARREAERDLFATGRYPAGTIPVWSVDRNGRVDFSRPIRRLTENEALALLRPSTASVPTQSVVAPPWWRRLLDHFKGKATS